Protein AF-A0AAN4ZIY0-F1 (afdb_monomer_lite)

Sequence (145 aa):
GMAEQLMKSRLDPTVECDLCGSKTSSTTIRMCTKRRCEMFNKLLCLACALDGGHGGHVVKYDVRMEKVRKELQKEMTNICSKFEEKKLNVVKLSDQVTSMAQTLKRDIVHVQIPLRVLLQVHSLASEQDAKESRNVERTCPNSRG

Radius of gyration: 42.44 Å; chains: 1; bounding box: 103×45×103 Å

pLDDT: mean 81.3, std 15.44, range [38.28, 97.06]

Foldseek 3Di:
DVVVVVVVVCPQDWDAFPPPRDTDHLQQKWAFCDPPDPRHRGIHGVCCCVVVVNVVRIDRDDPVVVVVVVVVVVVVVVVVVVVVVVVVVVVVVVVVVVVVVVVVVVVVVVPDDPVVVVVVVVVVVVVVVVVVVVVVVVPDDDDDD

Structure (mmCIF, N/CA/C/O backbone):
data_AF-A0AAN4ZIY0-F1
#
_entry.id   AF-A0AAN4ZIY0-F1
#
loop_
_atom_site.group_PDB
_atom_site.id
_atom_site.type_symbol
_atom_site.label_atom_id
_atom_site.label_alt_id
_atom_site.label_comp_id
_atom_site.label_asym_id
_atom_site.label_entity_id
_atom_site.label_seq_id
_atom_site.pdbx_PDB_ins_code
_atom_site.Cartn_x
_atom_site.Cartn_y
_atom_site.Cartn_z
_atom_site.occupancy
_atom_site.B_iso_or_equiv
_atom_site.auth_seq_id
_atom_site.auth_comp_id
_atom_site.auth_asym_id
_atom_site.auth_atom_id
_atom_site.pdbx_PDB_model_num
ATOM 1 N N . GLY A 1 1 ? 44.079 12.716 -15.875 1.00 49.50 1 GLY A N 1
ATOM 2 C CA . GLY A 1 1 ? 44.012 13.997 -15.122 1.00 49.50 1 GLY A CA 1
ATOM 3 C C . GLY A 1 1 ? 42.826 14.031 -14.163 1.00 49.50 1 GLY A C 1
ATOM 4 O O . GLY A 1 1 ? 41.934 13.203 -14.297 1.00 49.50 1 GLY A O 1
ATOM 5 N N . MET A 1 2 ? 42.777 14.979 -13.212 1.00 53.03 2 MET A N 1
ATOM 6 C CA . MET A 1 2 ? 41.666 15.122 -12.237 1.00 53.03 2 MET A CA 1
ATOM 7 C C . MET A 1 2 ? 40.277 15.206 -12.907 1.00 53.03 2 MET A C 1
ATOM 9 O O . MET A 1 2 ? 39.301 14.690 -12.371 1.00 53.03 2 MET A O 1
ATOM 13 N N . ALA A 1 3 ? 40.196 15.762 -14.121 1.00 55.00 3 ALA A N 1
ATOM 14 C CA . ALA A 1 3 ? 38.977 15.789 -14.933 1.00 55.00 3 ALA A CA 1
ATOM 15 C C . ALA A 1 3 ? 38.494 14.390 -15.380 1.00 55.00 3 ALA A C 1
ATOM 17 O O . ALA A 1 3 ? 37.300 14.116 -15.328 1.00 55.00 3 ALA A O 1
ATOM 18 N N . GLU A 1 4 ? 39.392 13.466 -15.742 1.00 52.66 4 GLU A N 1
ATOM 19 C CA . GLU A 1 4 ? 39.023 12.076 -16.075 1.00 52.66 4 GLU A CA 1
ATOM 20 C C . GLU A 1 4 ? 38.574 11.288 -14.839 1.00 52.66 4 GLU A C 1
ATOM 22 O O . GLU A 1 4 ? 37.695 10.434 -14.937 1.00 52.66 4 GLU A O 1
ATOM 27 N N . GLN A 1 5 ? 39.143 11.579 -13.663 1.00 53.00 5 GLN A N 1
ATOM 28 C CA . GLN A 1 5 ? 38.702 10.968 -12.404 1.00 53.00 5 GLN A CA 1
ATOM 29 C C . GLN A 1 5 ? 37.329 11.502 -11.956 1.00 53.00 5 GLN A C 1
ATOM 31 O O . GLN A 1 5 ? 36.507 10.726 -11.472 1.00 53.00 5 GLN A O 1
ATOM 36 N N . LEU A 1 6 ? 37.035 12.785 -12.202 1.00 50.62 6 LEU A N 1
ATOM 37 C CA . LEU A 1 6 ? 35.708 13.386 -11.997 1.00 50.62 6 LEU A CA 1
ATOM 38 C C . LEU A 1 6 ? 34.653 12.889 -13.001 1.00 50.62 6 LEU A C 1
ATOM 40 O O . LEU A 1 6 ? 33.473 12.825 -12.665 1.00 50.62 6 LEU A O 1
ATOM 44 N N . MET A 1 7 ? 35.054 12.517 -14.222 1.00 50.81 7 MET A N 1
ATOM 45 C CA . MET A 1 7 ? 34.151 11.885 -15.192 1.00 50.81 7 MET A CA 1
ATOM 46 C C . MET A 1 7 ? 33.877 10.412 -14.858 1.00 50.81 7 MET A C 1
ATOM 48 O O . MET A 1 7 ? 32.740 9.967 -14.990 1.00 50.81 7 MET A O 1
ATOM 52 N N . LYS A 1 8 ? 34.865 9.667 -14.338 1.00 47.72 8 LYS A N 1
ATOM 53 C CA . LYS A 1 8 ? 34.676 8.276 -13.878 1.00 47.72 8 LYS A CA 1
ATOM 54 C C . LYS A 1 8 ? 33.756 8.146 -12.655 1.00 47.72 8 LYS A C 1
ATOM 56 O O . LYS A 1 8 ? 33.117 7.111 -12.500 1.00 47.72 8 LYS A O 1
ATOM 61 N N . SER A 1 9 ? 33.650 9.174 -11.809 1.00 49.03 9 SER A N 1
ATOM 62 C CA . SER A 1 9 ? 32.754 9.178 -10.638 1.00 49.03 9 SER A CA 1
ATOM 63 C C . SER A 1 9 ? 31.306 9.587 -10.949 1.00 49.03 9 SER A C 1
ATOM 65 O O . SER A 1 9 ? 30.431 9.433 -10.097 1.00 49.03 9 SER A O 1
ATOM 67 N N . ARG A 1 10 ? 31.027 10.057 -12.173 1.00 53.56 10 ARG A N 1
ATOM 68 C CA . ARG A 1 10 ? 29.683 10.379 -12.685 1.00 53.56 10 ARG A CA 1
ATOM 69 C C . ARG A 1 10 ? 29.204 9.351 -13.709 1.00 53.56 10 ARG A C 1
ATOM 71 O O . ARG A 1 10 ? 28.682 9.716 -14.759 1.00 53.56 10 ARG A O 1
ATOM 78 N N . LEU A 1 11 ? 29.392 8.064 -13.433 1.00 58.47 11 LEU A N 1
ATOM 79 C CA . LEU A 1 11 ? 28.706 7.042 -14.217 1.00 58.47 11 LEU A CA 1
ATOM 80 C C . LEU A 1 11 ? 27.201 7.251 -14.035 1.00 58.47 11 LEU A C 1
ATOM 82 O O . LEU A 1 11 ? 26.668 7.040 -12.943 1.00 58.47 11 LEU A O 1
ATOM 86 N N . ASP A 1 12 ? 26.538 7.721 -15.094 1.00 65.56 12 ASP A N 1
ATOM 87 C CA . ASP A 1 12 ? 25.085 7.809 -15.123 1.00 65.56 12 ASP A CA 1
ATOM 88 C C . ASP A 1 12 ? 24.529 6.431 -14.751 1.00 65.56 12 ASP A C 1
ATOM 90 O O . ASP A 1 12 ? 24.924 5.430 -15.361 1.00 65.56 12 ASP A O 1
ATOM 94 N N . PRO A 1 13 ? 23.631 6.348 -13.757 1.00 75.75 13 PRO A N 1
ATOM 95 C CA . PRO A 1 13 ? 23.068 5.074 -13.352 1.00 75.75 13 PRO A CA 1
ATOM 96 C C . PRO A 1 13 ? 22.419 4.412 -14.566 1.00 75.75 13 PRO A C 1
ATOM 98 O O . PRO A 1 13 ? 21.655 5.045 -15.310 1.00 75.75 13 PRO A O 1
ATOM 101 N N . THR A 1 14 ? 22.761 3.143 -14.773 1.00 85.88 14 THR A N 1
ATOM 102 C CA . THR A 1 14 ? 22.147 2.321 -15.806 1.00 85.88 14 THR A CA 1
ATOM 103 C C . THR A 1 14 ? 20.819 1.787 -15.301 1.00 85.88 14 THR A C 1
ATOM 105 O O . THR A 1 14 ? 20.650 1.467 -14.123 1.00 85.88 14 THR A O 1
ATOM 108 N N . VAL A 1 15 ? 19.845 1.757 -16.197 1.00 87.94 15 VAL A N 1
ATOM 109 C CA . VAL A 1 15 ? 18.461 1.400 -15.906 1.00 87.94 15 VAL A CA 1
ATOM 110 C C . VAL A 1 15 ? 17.992 0.469 -17.014 1.00 87.94 15 VAL A C 1
ATOM 112 O O . VAL A 1 15 ? 18.366 0.634 -18.177 1.00 87.94 15 VAL A O 1
ATOM 115 N N . GLU A 1 16 ? 17.234 -0.548 -16.634 1.00 92.81 16 GLU A N 1
ATOM 116 C CA . GLU A 1 16 ? 16.752 -1.578 -17.545 1.00 92.81 16 GLU A CA 1
ATOM 117 C C . GLU A 1 16 ? 15.474 -1.121 -18.256 1.00 92.81 16 GLU A C 1
ATOM 119 O O . GLU A 1 16 ? 14.617 -0.468 -17.660 1.00 92.81 16 GLU A O 1
ATOM 124 N N . CYS A 1 17 ? 15.370 -1.424 -19.547 1.00 93.75 17 CYS A N 1
ATOM 125 C CA . CYS A 1 17 ? 14.146 -1.245 -20.317 1.00 93.75 17 CYS A CA 1
ATOM 126 C C . CYS A 1 17 ? 13.199 -2.422 -20.059 1.00 93.75 17 CYS A C 1
ATOM 128 O O . CYS A 1 17 ? 13.551 -3.559 -20.361 1.00 93.75 17 CYS A O 1
ATOM 130 N N . ASP A 1 18 ? 11.975 -2.151 -19.615 1.00 94.56 18 ASP A N 1
ATOM 131 C CA . ASP A 1 18 ? 10.958 -3.169 -19.323 1.00 94.56 18 ASP A CA 1
ATOM 132 C C . ASP A 1 18 ? 10.456 -3.910 -20.575 1.00 94.56 18 ASP A C 1
ATOM 134 O O . ASP A 1 18 ? 9.777 -4.927 -20.449 1.00 94.56 18 ASP A O 1
ATOM 138 N N . LEU A 1 19 ? 10.740 -3.399 -21.782 1.00 93.38 19 LEU A N 1
ATOM 139 C CA . LEU A 1 19 ? 10.330 -4.038 -23.037 1.00 93.38 19 LEU A CA 1
ATOM 140 C C . LEU A 1 19 ? 11.405 -4.967 -23.610 1.00 93.38 19 LEU A C 1
ATOM 142 O O . LEU A 1 19 ? 11.097 -6.084 -24.008 1.00 93.38 19 LEU A O 1
ATOM 146 N N . CYS A 1 20 ? 12.657 -4.508 -23.682 1.00 94.19 20 CYS A N 1
ATOM 147 C CA . CYS A 1 20 ? 13.737 -5.249 -24.343 1.00 94.19 20 CYS A CA 1
ATOM 148 C C . CYS A 1 20 ? 14.824 -5.769 -23.390 1.00 94.19 20 CYS A C 1
ATOM 150 O O . CYS A 1 20 ? 15.776 -6.393 -23.849 1.00 94.19 20 CYS A O 1
ATOM 152 N N . GLY A 1 21 ? 14.738 -5.477 -22.089 1.00 92.69 21 GLY A N 1
ATOM 153 C CA . GLY A 1 21 ? 15.712 -5.909 -21.078 1.00 92.69 21 GLY A CA 1
ATOM 154 C C . GLY A 1 21 ? 17.093 -5.251 -21.189 1.00 92.69 21 GLY A C 1
ATOM 155 O O . GLY A 1 21 ? 17.997 -5.549 -20.410 1.00 92.69 21 GLY A O 1
ATOM 156 N N . SER A 1 22 ? 17.308 -4.345 -22.149 1.00 92.62 22 SER A N 1
ATOM 157 C CA . SER A 1 22 ? 18.605 -3.684 -22.304 1.00 92.62 22 SER A CA 1
ATOM 158 C C . SER A 1 22 ? 18.858 -2.712 -21.151 1.00 92.62 22 SER A C 1
ATOM 160 O O . SER A 1 22 ? 17.995 -1.882 -20.849 1.00 92.62 22 SER A O 1
ATOM 162 N N . LYS A 1 23 ? 20.062 -2.740 -20.572 1.00 91.75 23 LYS A N 1
ATOM 163 C CA . LYS A 1 23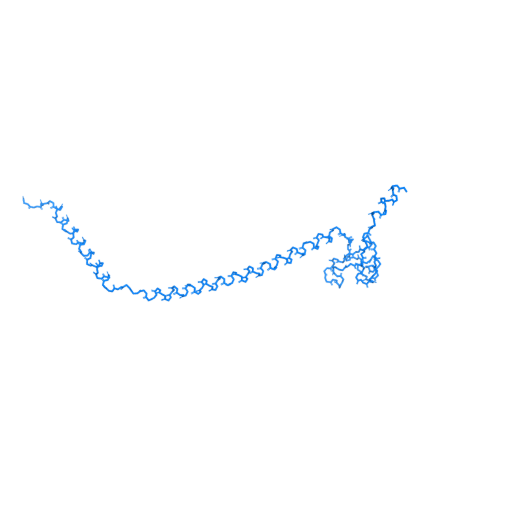 ? 20.519 -1.735 -19.602 1.00 91.75 23 LYS A CA 1
ATOM 164 C C . LYS A 1 23 ? 21.128 -0.548 -20.336 1.00 91.75 23 LYS A C 1
ATOM 166 O O . LYS A 1 23 ? 22.141 -0.696 -21.015 1.00 91.75 23 LYS A O 1
ATOM 171 N N . THR A 1 24 ? 20.534 0.632 -20.191 1.00 88.75 24 THR A N 1
ATOM 172 C CA . THR A 1 24 ? 21.005 1.862 -20.849 1.00 88.75 24 THR A CA 1
ATOM 173 C C . THR A 1 24 ? 21.188 2.988 -19.840 1.00 88.75 24 THR A C 1
ATOM 175 O O . THR A 1 24 ? 20.746 2.885 -18.696 1.00 88.75 24 THR A O 1
ATOM 178 N N . SER A 1 25 ? 21.848 4.082 -20.238 1.00 87.19 25 SER A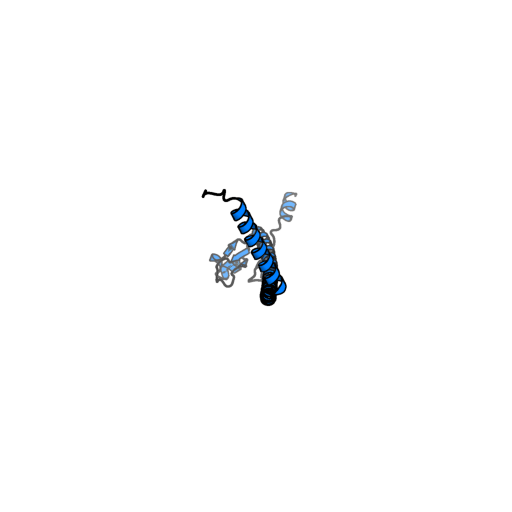 N 1
ATOM 179 C CA . SER A 1 25 ? 21.920 5.282 -19.393 1.00 87.19 25 SER A CA 1
ATOM 180 C C . SER A 1 25 ? 20.509 5.764 -19.052 1.00 87.19 25 SER A C 1
ATOM 182 O O . SER A 1 25 ? 19.635 5.830 -19.917 1.00 87.19 25 SER A O 1
ATOM 184 N N . SER A 1 26 ? 20.292 6.157 -17.798 1.00 85.56 26 SER A N 1
ATOM 185 C CA . SER A 1 26 ? 19.032 6.772 -17.363 1.00 85.56 26 SER A CA 1
ATOM 186 C C . SER A 1 26 ? 18.600 7.973 -18.221 1.00 85.56 26 SER A C 1
ATOM 188 O O . SER A 1 26 ? 17.407 8.241 -18.346 1.00 85.56 26 SER A O 1
ATOM 190 N N . THR A 1 27 ? 19.536 8.659 -18.889 1.00 85.00 27 THR A N 1
ATOM 191 C CA . THR A 1 27 ? 19.241 9.775 -19.804 1.00 85.00 27 THR A CA 1
ATOM 192 C C . THR A 1 27 ? 18.459 9.359 -21.054 1.00 85.00 27 THR A C 1
ATOM 194 O O . THR A 1 27 ? 17.697 10.171 -21.597 1.00 85.00 27 THR A O 1
ATOM 197 N N . THR A 1 28 ? 18.598 8.107 -21.498 1.00 88.62 28 THR A N 1
ATOM 198 C CA . THR A 1 28 ? 17.908 7.544 -22.669 1.00 88.62 28 THR A CA 1
ATOM 199 C C . THR A 1 28 ? 16.655 6.753 -22.298 1.00 88.62 28 THR A C 1
ATOM 201 O O . THR A 1 28 ? 15.883 6.396 -23.186 1.00 88.62 28 THR A O 1
ATOM 204 N N . ILE A 1 29 ? 16.404 6.542 -21.002 1.00 92.94 29 ILE A N 1
ATOM 205 C CA . ILE A 1 29 ? 15.180 5.915 -20.505 1.00 92.94 29 ILE A CA 1
ATOM 206 C C . ILE A 1 29 ? 14.040 6.933 -20.442 1.00 92.94 29 ILE A C 1
ATOM 208 O O . ILE A 1 29 ? 14.208 8.135 -20.191 1.00 92.94 29 ILE A O 1
ATOM 212 N N . ARG A 1 30 ? 12.844 6.436 -20.714 1.00 92.94 30 ARG A N 1
ATOM 213 C CA . ARG A 1 30 ? 11.585 7.155 -20.697 1.00 92.94 30 ARG A CA 1
ATOM 214 C C . ARG A 1 30 ? 10.582 6.377 -19.860 1.00 92.94 30 ARG A C 1
ATOM 216 O O . ARG A 1 30 ? 10.616 5.157 -19.843 1.00 92.94 30 ARG A O 1
ATOM 223 N N . MET A 1 31 ? 9.684 7.073 -19.180 1.00 92.88 31 MET A N 1
ATOM 224 C CA . MET A 1 31 ? 8.598 6.455 -18.423 1.00 92.88 31 MET A CA 1
ATOM 225 C C . MET A 1 31 ? 7.274 6.781 -19.099 1.00 92.88 31 MET A C 1
ATOM 227 O O . MET A 1 31 ? 7.003 7.952 -19.370 1.00 92.88 31 MET A O 1
ATOM 231 N N . CYS A 1 32 ? 6.447 5.776 -19.370 1.00 93.38 32 CYS A N 1
ATOM 232 C CA . CYS A 1 32 ? 5.124 6.006 -19.942 1.00 93.38 32 CYS A CA 1
ATOM 233 C C . CYS A 1 32 ? 4.158 6.574 -18.889 1.00 93.38 32 CYS A C 1
ATOM 235 O O . CYS A 1 32 ? 3.974 5.991 -17.822 1.00 93.38 32 CYS A O 1
ATOM 237 N N . THR A 1 33 ? 3.498 7.685 -19.202 1.00 92.62 33 THR A N 1
ATOM 238 C CA . THR A 1 33 ? 2.574 8.409 -18.315 1.00 92.62 33 THR A CA 1
ATOM 239 C C . THR A 1 33 ? 1.129 8.413 -18.815 1.00 92.62 33 THR A C 1
ATOM 241 O O . THR A 1 33 ? 0.233 8.867 -18.100 1.00 92.62 33 THR A O 1
ATOM 244 N N . LYS A 1 34 ? 0.853 7.883 -20.016 1.00 94.00 34 LYS A N 1
ATOM 245 C CA . LYS A 1 34 ? -0.518 7.803 -20.537 1.00 94.00 34 LYS A CA 1
ATOM 246 C C . LYS A 1 34 ? -1.315 6.727 -19.805 1.00 94.00 34 LYS A C 1
ATOM 248 O O . LYS A 1 34 ? -1.066 5.532 -19.953 1.00 94.00 34 LYS A O 1
ATOM 253 N N . ARG A 1 35 ? -2.329 7.165 -19.057 1.00 87.94 35 ARG A N 1
ATOM 254 C CA . ARG A 1 35 ? -3.312 6.274 -18.428 1.00 87.94 35 ARG A CA 1
ATOM 255 C C . ARG A 1 35 ? -3.985 5.409 -19.503 1.00 87.94 35 ARG A C 1
ATOM 257 O O . ARG A 1 35 ? -4.341 5.926 -20.559 1.00 87.94 35 ARG A O 1
ATOM 264 N N . ARG A 1 36 ? -4.185 4.117 -19.211 1.00 91.31 36 ARG A N 1
ATOM 265 C CA . ARG A 1 36 ? -4.704 3.078 -20.136 1.00 91.31 36 ARG A CA 1
ATOM 266 C C . ARG A 1 36 ? -3.749 2.646 -21.262 1.00 91.31 36 ARG A C 1
ATOM 268 O O . ARG A 1 36 ? -4.172 1.924 -22.154 1.00 91.31 36 ARG A O 1
ATOM 275 N N . CYS A 1 37 ? -2.483 3.062 -21.238 1.00 92.00 37 CYS A N 1
ATOM 276 C CA . CYS A 1 37 ? -1.441 2.440 -22.058 1.00 92.00 37 CYS A CA 1
ATOM 277 C C . CYS A 1 37 ? -0.986 1.124 -21.406 1.00 92.00 37 CYS A C 1
ATOM 279 O O . CYS A 1 37 ? -0.822 1.084 -20.187 1.00 92.00 37 CYS A O 1
ATOM 281 N N . GLU A 1 38 ? -0.718 0.081 -22.192 1.00 91.69 38 GLU A N 1
ATOM 282 C CA . GLU A 1 38 ? -0.196 -1.207 -21.688 1.00 91.69 38 GLU A CA 1
ATOM 283 C C . GLU A 1 38 ? 1.163 -1.062 -20.989 1.00 91.69 38 GLU A C 1
ATOM 285 O O . GLU A 1 38 ? 1.498 -1.811 -20.071 1.00 91.69 38 GLU A O 1
ATOM 290 N N . MET A 1 39 ? 1.923 -0.039 -21.384 1.00 92.94 39 MET A N 1
ATOM 291 C CA . MET A 1 39 ? 3.218 0.292 -20.798 1.00 92.94 39 MET A CA 1
ATOM 292 C C . MET A 1 39 ? 3.132 1.373 -19.715 1.00 92.94 39 MET A C 1
ATOM 294 O O . MET A 1 39 ? 4.164 1.911 -19.335 1.00 92.94 39 MET A O 1
ATOM 298 N N . PHE A 1 40 ? 1.943 1.723 -19.208 1.00 93.31 40 PHE A N 1
ATOM 299 C CA . PHE A 1 40 ? 1.788 2.756 -18.174 1.00 93.31 40 PHE A CA 1
ATOM 300 C C . PHE A 1 40 ? 2.664 2.477 -16.938 1.00 93.31 40 PHE A C 1
ATOM 302 O O . PHE A 1 40 ? 2.664 1.368 -16.411 1.00 93.31 40 PHE A O 1
ATOM 309 N N . ASN A 1 41 ? 3.405 3.497 -16.484 1.00 89.75 41 ASN A N 1
ATOM 310 C CA . ASN A 1 41 ? 4.422 3.432 -15.424 1.00 89.75 41 ASN A CA 1
ATOM 311 C C . ASN A 1 41 ? 5.602 2.474 -15.678 1.00 89.75 41 ASN A C 1
ATOM 313 O O . ASN A 1 41 ? 6.400 2.257 -14.769 1.00 89.75 41 ASN A O 1
ATOM 317 N N . LYS A 1 42 ? 5.762 1.950 -16.897 1.00 92.38 42 LYS A N 1
ATOM 318 C CA . LYS A 1 42 ? 6.941 1.171 -17.291 1.00 92.38 42 LYS A CA 1
ATOM 319 C C . LYS A 1 42 ? 8.041 2.054 -17.878 1.00 92.38 42 LYS A C 1
ATOM 321 O O . LYS A 1 42 ? 7.771 3.115 -18.461 1.00 92.38 42 LYS A O 1
ATOM 326 N N . LEU A 1 43 ? 9.278 1.602 -17.715 1.00 93.38 43 LEU A N 1
ATOM 327 C CA . LEU A 1 43 ? 10.506 2.202 -18.209 1.00 93.38 43 LEU A CA 1
ATOM 328 C C . LEU A 1 43 ? 10.857 1.630 -19.580 1.00 93.38 43 LEU A C 1
ATOM 330 O O . LEU A 1 43 ? 10.978 0.427 -19.769 1.00 93.38 43 LEU A O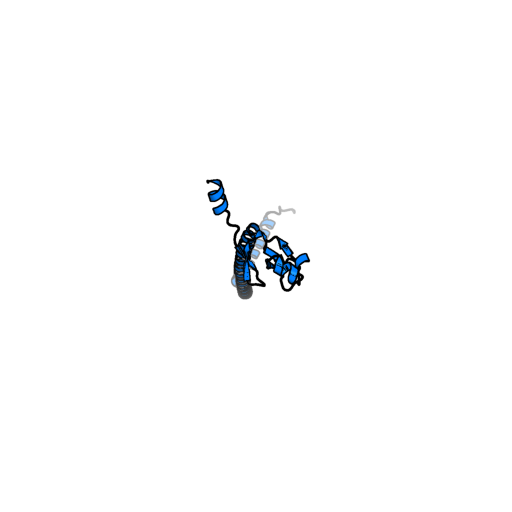 1
ATOM 334 N N . LEU A 1 44 ? 11.044 2.508 -20.553 1.00 94.81 44 LEU A N 1
ATOM 335 C CA . LEU A 1 44 ? 11.352 2.170 -21.934 1.00 94.81 44 LEU A CA 1
ATOM 336 C C . LEU A 1 44 ? 12.642 2.868 -22.343 1.00 94.81 44 LEU A C 1
ATOM 338 O O . LEU A 1 44 ? 12.805 4.061 -22.085 1.00 94.81 44 LEU A O 1
ATOM 342 N N . CYS A 1 45 ? 13.544 2.176 -23.034 1.00 94.19 45 CYS A N 1
ATOM 343 C CA . CYS A 1 45 ? 14.587 2.880 -23.771 1.00 94.19 45 CYS A CA 1
ATOM 344 C C . CYS A 1 45 ? 13.950 3.698 -24.901 1.00 94.19 45 CYS A C 1
ATOM 346 O O . CYS A 1 45 ? 12.861 3.380 -25.385 1.00 94.19 45 CYS A O 1
ATOM 348 N N . LEU A 1 46 ? 14.621 4.774 -25.314 1.00 91.94 46 LEU A N 1
ATOM 349 C CA . LEU A 1 46 ? 14.093 5.681 -26.331 1.00 91.94 46 LEU A CA 1
ATOM 350 C C . LEU A 1 46 ? 13.692 4.951 -27.624 1.00 91.94 46 LEU A C 1
ATOM 352 O O . LEU A 1 46 ? 12.637 5.258 -28.165 1.00 91.94 46 LEU A O 1
ATOM 356 N N . ALA A 1 47 ? 14.478 3.964 -28.066 1.00 93.62 47 ALA A N 1
ATOM 357 C CA . ALA A 1 47 ? 14.158 3.150 -29.240 1.00 93.62 47 ALA A CA 1
ATOM 358 C C . ALA A 1 47 ? 12.832 2.394 -29.054 1.00 93.62 47 ALA A C 1
ATOM 360 O O . ALA A 1 47 ? 11.886 2.629 -29.793 1.00 93.62 47 ALA A O 1
ATOM 361 N N . CYS A 1 48 ? 12.699 1.610 -27.979 1.00 94.69 48 CYS A N 1
ATOM 362 C CA . CYS A 1 48 ? 11.462 0.890 -27.655 1.00 94.69 48 CYS A CA 1
ATOM 363 C C . CYS A 1 48 ? 10.241 1.808 -27.503 1.00 94.69 48 CYS A C 1
ATOM 365 O O . CYS A 1 48 ? 9.129 1.423 -27.853 1.00 94.69 48 CYS A O 1
ATOM 367 N N . ALA A 1 49 ? 10.427 3.022 -26.984 1.00 93.56 49 ALA A N 1
ATOM 368 C CA . ALA A 1 49 ? 9.341 3.986 -26.891 1.00 93.56 49 ALA A CA 1
ATOM 369 C C . ALA A 1 49 ? 8.879 4.486 -28.269 1.00 93.56 49 ALA A C 1
ATOM 371 O O . ALA A 1 49 ? 7.684 4.697 -28.462 1.00 93.56 49 ALA A O 1
ATOM 372 N N . LEU A 1 50 ? 9.799 4.694 -29.212 1.00 92.94 50 LEU A N 1
ATOM 373 C CA . LEU A 1 50 ? 9.475 5.149 -30.564 1.00 92.94 50 LEU A CA 1
ATOM 374 C C . LEU A 1 50 ? 8.921 4.001 -31.415 1.00 92.94 50 LEU A C 1
ATOM 376 O O . LEU A 1 50 ? 7.814 4.122 -31.936 1.00 92.94 50 LEU A O 1
ATOM 380 N N . ASP A 1 51 ? 9.636 2.878 -31.467 1.00 92.75 51 ASP A N 1
ATOM 381 C CA . ASP A 1 51 ? 9.291 1.702 -32.274 1.00 92.75 51 ASP A CA 1
ATOM 382 C C . ASP A 1 51 ? 7.981 1.051 -31.802 1.00 92.75 51 ASP A C 1
ATOM 384 O O . ASP A 1 51 ? 7.187 0.575 -32.608 1.00 92.75 51 ASP A O 1
ATOM 388 N N . GLY A 1 52 ? 7.713 1.084 -30.491 1.00 87.00 52 GLY A N 1
ATOM 389 C CA . GLY A 1 52 ? 6.475 0.588 -29.883 1.00 87.00 52 GLY A CA 1
ATOM 390 C C . GLY A 1 52 ? 5.293 1.567 -29.931 1.00 87.00 52 GLY A C 1
ATOM 391 O O . GLY A 1 52 ? 4.267 1.312 -29.306 1.00 87.00 52 GLY A O 1
ATOM 392 N N . GLY A 1 53 ? 5.414 2.719 -30.603 1.00 89.25 53 GLY A N 1
ATOM 393 C CA . GLY A 1 53 ? 4.316 3.691 -30.713 1.00 89.25 53 GLY A CA 1
ATOM 394 C C . GLY A 1 53 ? 3.953 4.388 -29.392 1.00 89.25 53 GLY A C 1
ATOM 395 O O . GLY A 1 53 ? 2.826 4.849 -29.200 1.00 89.25 53 GLY A O 1
ATOM 396 N N . HIS A 1 54 ? 4.896 4.480 -28.455 1.00 90.50 54 HIS A N 1
ATOM 397 C CA . HIS A 1 54 ? 4.719 5.110 -27.143 1.00 90.50 54 HIS A CA 1
ATOM 398 C C . HIS A 1 54 ? 5.360 6.500 -27.035 1.00 90.50 54 HIS A C 1
ATOM 400 O O . HIS A 1 54 ? 5.298 7.110 -25.967 1.00 90.50 54 HIS A O 1
ATOM 406 N N . GLY A 1 55 ? 5.946 7.031 -28.112 1.00 88.38 55 GLY A N 1
ATOM 407 C CA . GLY A 1 55 ? 6.692 8.296 -28.103 1.00 88.38 55 GLY A CA 1
ATOM 408 C C . GLY A 1 55 ? 5.906 9.481 -27.527 1.00 88.38 55 GLY A C 1
ATOM 409 O O . GLY A 1 55 ? 6.439 10.234 -26.719 1.00 88.38 55 GLY A O 1
ATOM 410 N N . GLY A 1 56 ? 4.614 9.598 -27.855 1.00 90.00 56 GLY A N 1
ATOM 411 C CA . GLY A 1 56 ? 3.734 10.646 -27.314 1.00 90.00 56 GLY A CA 1
ATOM 412 C C . GLY A 1 56 ? 3.221 10.388 -25.891 1.00 90.00 56 GLY A C 1
ATOM 413 O O . GLY A 1 56 ? 2.502 11.210 -25.333 1.00 90.00 56 GLY A O 1
ATOM 414 N N . HIS A 1 57 ? 3.529 9.230 -25.308 1.00 92.94 57 HIS A N 1
ATOM 415 C CA . HIS A 1 57 ? 3.053 8.821 -23.987 1.00 92.94 57 HIS A CA 1
ATOM 416 C C . HIS A 1 57 ? 4.141 8.905 -22.927 1.00 92.94 57 HIS A C 1
ATOM 418 O O . HIS A 1 57 ? 3.851 8.642 -21.763 1.00 92.94 57 HIS A O 1
ATOM 424 N N . VAL A 1 58 ? 5.391 9.150 -23.316 1.00 92.50 58 VAL A N 1
ATOM 425 C CA . VAL A 1 58 ? 6.532 8.946 -22.434 1.00 92.50 58 VAL A CA 1
ATOM 426 C C . VAL A 1 58 ? 7.217 10.259 -22.084 1.00 92.50 58 VAL A C 1
ATOM 428 O O . VAL A 1 58 ? 7.319 11.173 -22.896 1.00 92.50 58 VAL A O 1
ATOM 431 N N . VAL A 1 59 ? 7.727 10.344 -20.861 1.00 91.62 59 VAL A N 1
ATOM 432 C CA . VAL A 1 59 ? 8.525 11.475 -20.372 1.00 91.62 59 VAL A CA 1
ATOM 433 C C . VAL A 1 59 ? 9.925 11.002 -20.016 1.00 91.62 59 VAL A C 1
ATOM 435 O O . VAL A 1 59 ? 10.142 9.811 -19.790 1.00 91.62 59 VAL A O 1
ATOM 438 N N . LYS A 1 60 ? 10.897 11.918 -19.958 1.00 89.94 60 LYS A N 1
ATOM 439 C CA . LYS A 1 60 ? 12.246 11.582 -19.488 1.00 89.94 60 LYS A CA 1
ATOM 440 C C . LYS A 1 60 ? 12.174 10.997 -18.079 1.00 89.94 60 LYS A C 1
ATOM 442 O O . LYS A 1 60 ? 11.541 11.573 -17.198 1.00 89.94 60 LYS A O 1
ATOM 447 N N . TYR A 1 61 ? 12.818 9.851 -17.887 1.00 87.12 61 TYR A N 1
ATOM 448 C CA . TYR A 1 61 ? 12.927 9.251 -16.570 1.00 87.12 61 TYR A CA 1
ATOM 449 C C . TYR A 1 61 ? 13.938 10.032 -15.726 1.00 87.12 61 TYR A C 1
ATOM 451 O O . TYR A 1 61 ? 15.076 10.251 -16.143 1.00 87.12 61 TYR A O 1
ATOM 459 N N . ASP A 1 62 ? 13.504 10.471 -14.547 1.00 84.69 62 ASP A N 1
ATOM 460 C CA . ASP A 1 62 ? 14.354 11.141 -13.568 1.00 84.69 62 ASP A CA 1
ATOM 461 C C . ASP A 1 62 ? 14.593 10.204 -12.382 1.00 84.69 62 ASP A C 1
ATOM 463 O O . ASP A 1 62 ? 13.697 9.912 -11.588 1.00 84.69 62 ASP A O 1
ATOM 467 N N . VAL A 1 63 ? 15.838 9.751 -12.260 1.00 79.00 63 VAL A N 1
ATOM 468 C CA . VAL A 1 63 ? 16.291 8.827 -11.216 1.00 79.00 63 VAL A CA 1
ATOM 469 C C . VAL A 1 63 ? 16.136 9.431 -9.820 1.00 79.00 63 VAL A C 1
ATOM 471 O O . VAL A 1 63 ? 15.905 8.700 -8.856 1.00 79.00 63 VAL A O 1
ATOM 474 N N . ARG A 1 64 ? 16.263 10.758 -9.681 1.00 78.88 64 ARG A N 1
ATOM 475 C CA . ARG A 1 64 ? 16.074 11.435 -8.391 1.00 78.88 64 ARG A CA 1
ATOM 476 C C . ARG A 1 64 ? 14.613 11.358 -7.972 1.00 78.88 64 ARG A C 1
ATOM 478 O O . ARG A 1 64 ? 14.331 10.996 -6.835 1.00 78.88 64 ARG A O 1
ATOM 485 N N . MET A 1 65 ? 13.700 11.611 -8.908 1.00 78.06 65 MET A N 1
ATOM 486 C CA . MET A 1 65 ? 12.263 11.492 -8.658 1.00 78.06 65 MET A CA 1
ATOM 487 C C . MET A 1 65 ? 11.841 10.051 -8.383 1.00 78.06 65 MET A C 1
ATOM 489 O O . MET A 1 65 ? 10.933 9.837 -7.587 1.00 78.06 65 MET A O 1
ATOM 493 N N . GLU A 1 66 ? 12.505 9.058 -8.977 1.00 80.88 66 GLU A N 1
ATOM 494 C CA . GLU A 1 66 ? 12.216 7.659 -8.660 1.00 80.88 66 GLU A CA 1
ATOM 495 C C . GLU A 1 66 ? 12.552 7.305 -7.210 1.00 80.88 66 GLU A C 1
ATOM 497 O O . GLU A 1 66 ? 11.767 6.628 -6.548 1.00 80.88 66 GLU A O 1
ATOM 502 N N . LYS A 1 67 ? 13.691 7.778 -6.688 1.00 82.44 67 LYS A N 1
ATOM 503 C CA . LYS A 1 67 ? 14.031 7.563 -5.273 1.00 82.44 67 LYS A CA 1
ATOM 504 C C . LYS A 1 67 ? 12.938 8.117 -4.362 1.00 82.44 67 LYS A C 1
ATOM 506 O O . LYS A 1 67 ? 12.445 7.391 -3.506 1.00 82.44 67 LYS A O 1
ATOM 511 N N . VAL A 1 68 ? 12.493 9.344 -4.639 1.00 84.81 68 VAL A N 1
ATOM 512 C CA . VAL A 1 68 ? 11.396 9.986 -3.903 1.00 84.81 68 VAL A CA 1
ATOM 513 C C . VAL A 1 68 ? 10.098 9.182 -4.028 1.00 84.81 68 VAL A C 1
ATOM 515 O O . VAL A 1 68 ? 9.421 8.955 -3.031 1.00 84.81 68 VAL A O 1
ATOM 518 N N . ARG A 1 69 ? 9.747 8.685 -5.222 1.00 81.81 69 ARG A N 1
ATOM 519 C CA . ARG A 1 69 ? 8.555 7.836 -5.400 1.00 81.81 69 ARG A CA 1
ATOM 520 C C . ARG A 1 69 ? 8.626 6.552 -4.583 1.00 81.81 69 ARG A C 1
ATOM 522 O O . ARG A 1 69 ? 7.629 6.187 -3.968 1.00 81.81 69 ARG A O 1
ATOM 529 N N . LYS A 1 70 ? 9.778 5.879 -4.557 1.00 83.19 70 LYS A N 1
ATOM 530 C CA . LYS A 1 70 ? 9.968 4.648 -3.774 1.00 83.19 70 LYS A CA 1
ATOM 531 C C . LYS A 1 70 ? 9.857 4.905 -2.275 1.00 83.19 70 LYS A C 1
ATOM 533 O O . LYS A 1 70 ? 9.238 4.110 -1.569 1.00 83.19 70 LYS A O 1
ATOM 538 N N . GLU A 1 71 ? 10.418 6.012 -1.796 1.00 89.25 71 GLU A N 1
ATOM 539 C CA . GLU A 1 71 ? 10.286 6.442 -0.401 1.00 89.25 71 GLU A CA 1
ATOM 540 C C . GLU A 1 71 ? 8.820 6.719 -0.050 1.00 89.25 71 GLU A C 1
ATOM 542 O O . GLU A 1 71 ? 8.295 6.109 0.881 1.00 89.25 71 GLU A O 1
ATOM 547 N N . LEU A 1 72 ? 8.118 7.508 -0.870 1.00 89.62 72 LEU A N 1
ATOM 548 C CA . LEU A 1 72 ? 6.690 7.788 -0.694 1.00 89.62 72 LEU A CA 1
ATOM 549 C C . LEU A 1 72 ? 5.831 6.517 -0.731 1.00 89.62 72 LEU A C 1
ATOM 551 O O . LEU A 1 72 ? 4.905 6.374 0.062 1.00 89.62 72 LEU A O 1
ATOM 555 N N . GLN A 1 73 ? 6.131 5.564 -1.615 1.00 88.00 73 GLN A N 1
ATOM 556 C CA . GLN A 1 73 ? 5.397 4.300 -1.690 1.00 88.00 73 GLN A CA 1
ATOM 557 C C . GLN A 1 73 ? 5.602 3.446 -0.431 1.00 88.00 73 GLN A C 1
ATOM 559 O O . GLN A 1 73 ? 4.655 2.828 0.067 1.00 88.00 73 GLN A O 1
ATOM 564 N N . LYS A 1 74 ? 6.820 3.434 0.122 1.00 92.50 74 LYS A N 1
ATOM 565 C CA . LYS A 1 74 ? 7.120 2.764 1.393 1.00 92.50 74 LYS A CA 1
ATOM 566 C C . LYS A 1 74 ? 6.378 3.428 2.555 1.00 92.50 74 LYS A C 1
ATOM 568 O O . LYS A 1 74 ? 5.780 2.728 3.372 1.00 92.50 74 LYS A O 1
ATOM 573 N N . GLU A 1 75 ? 6.379 4.757 2.611 1.00 94.38 75 GLU A N 1
ATOM 574 C CA . GLU A 1 75 ? 5.634 5.520 3.617 1.00 94.38 75 GLU A CA 1
ATOM 575 C C . GLU A 1 75 ? 4.131 5.263 3.524 1.00 94.38 75 GLU A C 1
ATOM 577 O O . GLU A 1 75 ? 3.500 4.951 4.532 1.00 94.38 75 GLU A O 1
ATOM 582 N N . MET A 1 76 ? 3.569 5.300 2.315 1.00 92.62 76 MET A N 1
ATOM 583 C CA . MET A 1 76 ? 2.154 5.031 2.071 1.00 92.62 76 MET A CA 1
ATOM 584 C C . MET A 1 76 ? 1.769 3.616 2.509 1.00 92.62 76 MET A C 1
ATOM 586 O O . MET A 1 76 ? 0.770 3.443 3.202 1.00 92.62 76 MET A O 1
ATOM 590 N N . THR A 1 77 ? 2.596 2.615 2.197 1.00 92.38 77 THR A N 1
ATOM 591 C CA . THR A 1 77 ? 2.373 1.226 2.632 1.00 92.38 77 THR A CA 1
ATOM 592 C C . THR A 1 77 ? 2.331 1.119 4.161 1.00 92.38 77 THR A C 1
ATOM 594 O O . THR A 1 77 ? 1.448 0.468 4.716 1.00 92.38 77 THR A O 1
ATOM 597 N N . ASN A 1 78 ? 3.242 1.808 4.854 1.00 95.62 78 ASN A N 1
ATOM 598 C CA . ASN A 1 78 ? 3.284 1.852 6.317 1.00 95.62 78 ASN A CA 1
ATOM 599 C C . ASN A 1 78 ? 2.092 2.610 6.928 1.00 95.62 78 ASN A C 1
ATOM 601 O O . ASN A 1 78 ? 1.595 2.248 7.991 1.00 95.62 78 ASN A O 1
ATOM 605 N N . ILE A 1 79 ? 1.621 3.676 6.278 1.00 95.56 79 ILE A N 1
ATOM 606 C CA . ILE A 1 79 ? 0.418 4.396 6.713 1.00 95.56 79 ILE A CA 1
ATOM 607 C C . ILE A 1 79 ? -0.810 3.496 6.561 1.00 95.56 79 ILE A C 1
ATOM 609 O O . ILE A 1 79 ? -1.605 3.402 7.493 1.00 95.56 79 ILE A O 1
ATOM 613 N N . CYS A 1 80 ? -0.946 2.800 5.430 1.00 93.88 80 CYS A N 1
ATOM 614 C CA . CYS A 1 80 ? -2.056 1.882 5.186 1.00 93.88 80 CYS A CA 1
ATOM 615 C C . CYS A 1 80 ? -2.097 0.738 6.207 1.00 93.88 80 CYS A C 1
ATOM 617 O O . CYS A 1 80 ? -3.169 0.449 6.735 1.00 93.88 80 CYS A O 1
ATOM 619 N N . SER A 1 81 ? -0.955 0.127 6.543 1.00 94.38 81 SER A N 1
ATOM 620 C CA . SER A 1 81 ? -0.919 -0.943 7.549 1.00 94.38 81 SER A CA 1
ATOM 621 C C . SER A 1 81 ? -1.322 -0.443 8.940 1.00 94.38 81 SER A C 1
ATOM 623 O O . SER A 1 81 ? -2.179 -1.044 9.586 1.00 94.38 81 SER A O 1
ATOM 625 N N . LYS A 1 82 ? -0.784 0.706 9.372 1.00 95.62 82 LYS A N 1
ATOM 626 C CA . LYS A 1 82 ? -1.156 1.341 10.648 1.00 95.62 82 LYS A CA 1
ATOM 627 C C . LYS A 1 82 ? -2.625 1.752 10.691 1.00 95.62 82 LYS A C 1
ATOM 629 O O . LYS A 1 82 ? -3.249 1.703 11.749 1.00 95.62 82 LYS A O 1
ATOM 634 N N . PHE A 1 83 ? -3.171 2.204 9.565 1.00 96.31 83 PHE A N 1
ATOM 635 C CA . PHE A 1 83 ? -4.580 2.560 9.466 1.00 96.31 83 PHE A CA 1
ATOM 636 C C . PHE A 1 83 ? -5.474 1.332 9.652 1.00 96.31 83 PHE A C 1
ATOM 638 O O . PHE A 1 83 ? -6.422 1.397 10.431 1.00 96.31 83 PHE A O 1
ATOM 645 N N . GLU A 1 84 ? -5.146 0.210 9.010 1.00 95.81 84 GLU A N 1
ATOM 646 C CA . GLU A 1 84 ? -5.930 -1.022 9.140 1.00 95.81 84 GLU A CA 1
ATOM 647 C C . GLU A 1 84 ? -5.881 -1.581 10.571 1.00 95.81 84 GLU A C 1
ATOM 649 O O . GLU A 1 84 ? -6.914 -1.952 11.128 1.00 95.81 84 GLU A O 1
ATOM 654 N N . GLU A 1 85 ? -4.713 -1.537 11.220 1.00 96.44 85 GLU A N 1
ATOM 655 C CA . GLU A 1 85 ? -4.570 -1.903 12.634 1.00 96.44 85 GLU A CA 1
ATOM 656 C C . GLU A 1 85 ? -5.438 -1.015 13.542 1.00 96.44 85 GLU A C 1
ATOM 658 O O . GLU A 1 85 ? -6.189 -1.506 14.390 1.00 96.44 85 GLU A O 1
ATOM 663 N N . LYS A 1 86 ? -5.397 0.310 13.344 1.00 96.31 86 LYS A N 1
ATOM 664 C CA . L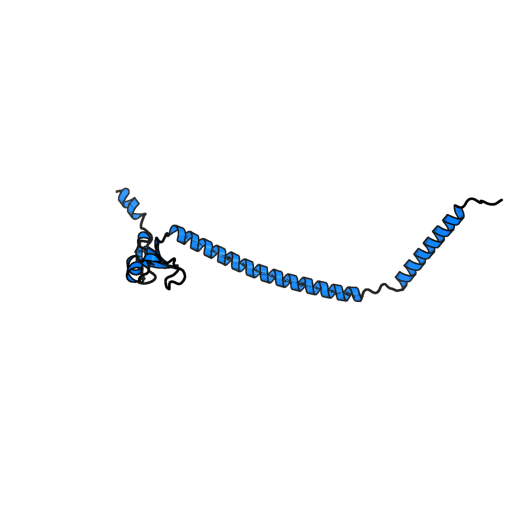YS A 1 86 ? -6.227 1.248 14.113 1.00 96.31 86 LYS A CA 1
ATOM 665 C C . LYS A 1 86 ? -7.716 1.029 13.879 1.00 96.31 86 LYS A C 1
ATOM 667 O O . LYS A 1 86 ? -8.484 1.084 14.835 1.00 96.31 86 LYS A O 1
ATOM 672 N N . LYS A 1 87 ? -8.127 0.767 12.641 1.00 96.62 87 LYS A N 1
ATOM 673 C CA . LYS A 1 87 ? -9.517 0.468 12.287 1.00 96.62 87 LYS A CA 1
ATOM 674 C C . LYS A 1 87 ? -10.019 -0.769 13.035 1.00 96.62 87 LYS A C 1
ATOM 676 O O . LYS A 1 87 ? -11.076 -0.702 13.656 1.00 96.62 87 LYS A O 1
ATOM 681 N N . LEU A 1 88 ? -9.246 -1.857 13.042 1.00 96.44 88 LEU A N 1
ATOM 682 C CA . LEU A 1 88 ? -9.568 -3.071 13.803 1.00 96.44 88 LEU A CA 1
ATOM 683 C C . LEU A 1 88 ? -9.698 -2.785 15.305 1.00 96.44 88 LEU A C 1
ATOM 685 O O . LEU A 1 88 ? -10.654 -3.229 15.942 1.00 96.44 88 LEU A O 1
ATOM 689 N N . ASN A 1 89 ? -8.781 -1.992 15.863 1.00 96.94 89 ASN A N 1
ATOM 690 C CA . ASN A 1 89 ? -8.829 -1.604 17.273 1.00 96.94 89 ASN A CA 1
ATOM 691 C C . ASN A 1 89 ? -10.068 -0.765 17.616 1.00 96.94 89 ASN A C 1
ATOM 693 O O . ASN A 1 89 ? -10.686 -0.999 18.653 1.00 96.94 89 ASN A O 1
ATOM 697 N N . VAL A 1 90 ? -10.464 0.177 16.754 1.00 97.06 90 VAL A N 1
ATOM 698 C CA . VAL A 1 90 ? -11.681 0.984 16.946 1.00 97.06 90 VAL A CA 1
ATOM 699 C C . VAL A 1 90 ? -12.929 0.104 16.945 1.00 97.06 90 VAL A C 1
ATOM 701 O O . VAL A 1 90 ? -13.767 0.254 17.831 1.00 97.06 90 VAL A O 1
ATOM 704 N N . VAL A 1 91 ? -13.036 -0.841 16.005 1.00 96.44 91 VAL A N 1
ATOM 705 C CA . VAL A 1 91 ? -14.162 -1.791 15.961 1.00 96.44 91 VAL A CA 1
ATOM 706 C C . VAL A 1 91 ? -14.223 -2.605 17.255 1.00 96.44 91 VAL A C 1
ATOM 708 O O . VAL A 1 91 ? -15.254 -2.620 17.921 1.00 96.44 91 VAL A O 1
ATOM 711 N N . LYS A 1 92 ? -13.094 -3.182 17.684 1.00 96.62 92 LYS A N 1
ATOM 712 C CA . LYS A 1 92 ? -13.017 -3.969 18.922 1.00 96.62 92 LYS A CA 1
ATOM 713 C C . LYS A 1 92 ? -13.424 -3.165 20.163 1.00 96.62 92 LYS A C 1
ATOM 715 O O . LYS A 1 92 ? -14.145 -3.676 21.017 1.00 96.62 92 LYS A O 1
ATOM 720 N N . LEU A 1 93 ? -12.965 -1.917 20.278 1.00 96.25 93 LEU A N 1
ATOM 721 C CA . LEU A 1 93 ? -13.346 -1.033 21.384 1.00 96.25 93 LEU A CA 1
ATOM 722 C C . LEU A 1 93 ? -14.840 -0.685 21.341 1.00 96.25 93 LEU A C 1
ATOM 724 O O . LEU A 1 93 ? -15.488 -0.661 22.386 1.00 96.25 93 LEU A O 1
ATOM 728 N N . SER A 1 94 ? -15.406 -0.467 20.151 1.00 95.94 94 SER A N 1
ATOM 729 C CA . SER A 1 94 ? -16.843 -0.221 19.986 1.00 95.94 94 SER A CA 1
ATOM 730 C C . SER A 1 94 ? -17.681 -1.406 20.468 1.00 95.94 94 SER A C 1
ATOM 732 O O . SER A 1 94 ? -18.682 -1.214 21.164 1.00 95.94 94 SER A O 1
ATOM 734 N N . ASP A 1 95 ? -17.258 -2.632 20.158 1.00 95.94 95 ASP A N 1
ATOM 735 C CA . ASP A 1 95 ? -17.946 -3.846 20.603 1.00 95.94 95 ASP A CA 1
ATOM 736 C C . ASP A 1 95 ? -17.904 -3.981 22.131 1.00 95.94 95 ASP A C 1
ATOM 738 O O . ASP A 1 95 ? -18.919 -4.276 22.768 1.00 95.94 95 ASP A O 1
ATOM 742 N N . GLN A 1 96 ? -16.752 -3.685 22.744 1.00 95.69 96 GLN A N 1
ATOM 743 C CA . GLN A 1 96 ? -16.600 -3.687 24.201 1.00 95.69 96 GLN A CA 1
ATOM 744 C C . GLN A 1 96 ? -17.524 -2.669 24.879 1.00 95.69 96 GLN A C 1
ATOM 746 O O . GLN A 1 96 ? -18.243 -3.024 25.815 1.00 95.69 96 GLN A O 1
ATOM 751 N N . VAL A 1 97 ? -17.555 -1.426 24.389 1.00 95.88 97 VAL A N 1
ATOM 752 C CA . VAL A 1 97 ? -18.438 -0.376 24.925 1.00 95.88 97 VAL A CA 1
ATOM 753 C C . VAL A 1 97 ? -19.907 -0.773 24.777 1.00 95.88 97 VAL A C 1
ATOM 755 O O . VAL A 1 97 ? -20.688 -0.609 25.715 1.00 95.88 97 VAL A O 1
ATOM 758 N N . THR A 1 98 ? -20.280 -1.358 23.639 1.00 95.69 98 THR A N 1
ATOM 759 C CA . THR A 1 98 ? -21.646 -1.843 23.400 1.00 95.69 98 THR A CA 1
ATOM 760 C C . THR A 1 98 ? -22.026 -2.936 24.398 1.00 95.69 98 THR A C 1
ATOM 762 O O . THR A 1 98 ? -23.097 -2.875 25.004 1.00 95.69 98 THR A O 1
ATOM 765 N N . SER A 1 99 ? -21.133 -3.900 24.633 1.00 94.44 99 SER A N 1
ATOM 766 C CA . SER A 1 99 ? -21.344 -4.951 25.631 1.00 94.44 99 SER A CA 1
ATOM 767 C C . SER A 1 99 ? -21.501 -4.375 27.039 1.00 94.44 99 SER A C 1
ATOM 769 O O . SER A 1 99 ? -22.396 -4.793 27.773 1.00 94.44 99 SER A O 1
ATOM 771 N N . MET A 1 100 ? -20.664 -3.408 27.427 1.00 93.50 100 MET A N 1
ATOM 772 C CA . MET A 1 100 ? -20.763 -2.752 28.735 1.00 93.50 100 MET A CA 1
ATOM 773 C C . MET A 1 100 ? -22.093 -2.013 28.895 1.00 93.50 100 MET A C 1
ATOM 775 O O . MET A 1 100 ? -22.747 -2.148 29.928 1.00 93.50 100 MET A O 1
ATOM 779 N N . ALA A 1 101 ? -22.533 -1.287 27.865 1.00 92.81 101 ALA A N 1
ATOM 780 C CA . ALA A 1 101 ? -23.815 -0.589 27.875 1.00 92.81 101 ALA A CA 1
ATOM 781 C C . ALA A 1 101 ? -25.000 -1.561 28.019 1.00 92.81 101 ALA A C 1
ATOM 783 O O . ALA A 1 101 ? -25.939 -1.288 28.767 1.00 92.81 101 ALA A O 1
ATOM 784 N N . GLN A 1 102 ? -24.954 -2.718 27.351 1.00 91.50 102 GLN A N 1
ATOM 785 C CA . GLN A 1 102 ? -25.979 -3.759 27.488 1.00 91.50 102 GLN A CA 1
ATOM 786 C C . GLN A 1 102 ? -25.996 -4.399 28.881 1.00 91.50 102 GLN A C 1
ATOM 788 O O . GLN A 1 102 ? -27.071 -4.724 29.386 1.00 91.50 102 GLN A O 1
ATOM 793 N N . THR A 1 103 ? -24.830 -4.597 29.500 1.00 89.56 103 THR A N 1
ATOM 794 C CA . THR A 1 103 ? -24.729 -5.073 30.887 1.00 89.56 103 THR A CA 1
ATOM 795 C C . THR A 1 103 ? -25.316 -4.047 31.850 1.00 89.56 103 THR A C 1
ATOM 797 O O . THR A 1 103 ? -26.251 -4.376 32.568 1.00 89.56 103 THR A O 1
ATOM 800 N N . LEU A 1 104 ? -24.897 -2.781 31.764 1.00 88.12 104 LEU A N 1
ATOM 801 C CA . LEU A 1 104 ? -25.436 -1.706 32.602 1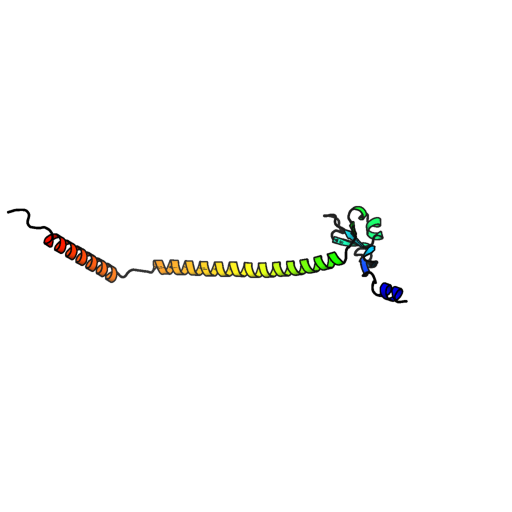.00 88.12 104 LEU A CA 1
ATOM 802 C C . LEU A 1 104 ? -26.959 -1.570 32.457 1.00 88.12 104 LEU A C 1
ATOM 804 O O . LEU A 1 104 ? -27.667 -1.399 33.446 1.00 88.12 104 LEU A O 1
ATOM 808 N N . LYS A 1 105 ? -27.479 -1.679 31.226 1.00 85.38 105 LYS A N 1
ATOM 809 C CA . LYS A 1 105 ? -28.922 -1.644 30.963 1.00 85.38 105 LYS A CA 1
ATOM 810 C C . LYS A 1 105 ? -29.661 -2.792 31.657 1.00 85.38 105 LYS A C 1
ATOM 812 O O . LYS A 1 105 ? -30.753 -2.564 32.166 1.00 85.38 105 LYS A O 1
ATOM 817 N N . ARG A 1 106 ? -29.095 -4.004 31.674 1.00 83.12 106 ARG A N 1
ATOM 818 C CA . ARG A 1 106 ? -29.667 -5.144 32.411 1.00 83.12 106 ARG A CA 1
ATOM 819 C C . ARG A 1 106 ? -29.619 -4.901 33.915 1.00 83.12 106 ARG A C 1
ATOM 821 O O . ARG A 1 106 ? -30.640 -5.051 34.576 1.00 83.12 106 ARG A O 1
ATOM 828 N N . ASP A 1 107 ? -28.478 -4.459 34.427 1.00 80.31 107 ASP A N 1
ATOM 829 C CA . ASP A 1 107 ? -28.270 -4.274 35.863 1.00 80.31 107 ASP A CA 1
ATOM 830 C C . ASP A 1 107 ? -29.191 -3.188 36.436 1.00 80.31 107 ASP A C 1
ATOM 832 O O . ASP A 1 107 ? -29.798 -3.392 37.484 1.00 80.31 107 ASP A O 1
ATOM 836 N N . ILE A 1 108 ? -29.389 -2.077 35.713 1.00 79.75 108 ILE A N 1
ATOM 837 C CA . ILE A 1 108 ? -30.301 -0.991 36.115 1.00 79.75 108 ILE A CA 1
ATOM 838 C C . ILE A 1 108 ? -31.750 -1.470 36.257 1.00 79.75 108 ILE A C 1
ATOM 840 O O . ILE A 1 108 ? -32.437 -1.044 37.181 1.00 79.75 108 ILE A O 1
ATOM 844 N N . VAL A 1 109 ? -32.224 -2.369 35.389 1.00 75.38 109 VAL A N 1
ATOM 845 C CA . VAL A 1 109 ? -33.595 -2.912 35.478 1.00 75.38 109 VAL A CA 1
ATOM 846 C C . VAL A 1 109 ? -33.780 -3.768 36.738 1.00 75.38 109 VAL A C 1
ATOM 848 O O . VAL A 1 109 ? -34.896 -3.900 37.238 1.00 75.38 109 VAL A O 1
ATOM 851 N N . HIS A 1 110 ? -32.694 -4.313 37.289 1.00 69.31 110 HIS A N 1
ATOM 852 C CA . HIS A 1 110 ? -32.706 -5.090 38.527 1.00 69.31 110 HIS A CA 1
ATOM 853 C C . HIS A 1 110 ? -32.452 -4.255 39.787 1.00 69.31 110 HIS A C 1
ATOM 855 O O . HIS A 1 110 ? -32.566 -4.786 40.894 1.00 69.31 110 HIS A O 1
ATOM 861 N N . VAL A 1 111 ? -32.163 -2.954 39.656 1.00 70.56 111 VAL A N 1
ATOM 862 C CA . VAL A 1 111 ? -32.093 -2.043 40.803 1.00 70.56 111 VAL A CA 1
ATOM 863 C C . VAL A 1 111 ? -33.510 -1.814 41.329 1.00 70.56 111 VAL A C 1
ATOM 865 O O . VAL A 1 111 ? -34.231 -0.918 40.900 1.00 70.56 111 VAL A O 1
ATOM 868 N N . GLN A 1 112 ? -33.919 -2.643 42.285 1.00 65.94 112 GLN A N 1
ATOM 869 C CA . GLN A 1 112 ? -35.096 -2.389 43.104 1.00 65.94 112 GLN A CA 1
ATOM 870 C C . GLN A 1 112 ? -34.680 -1.554 44.311 1.00 65.94 112 GLN A C 1
ATOM 872 O O . GLN A 1 112 ? -33.840 -1.978 45.105 1.00 65.94 112 GLN A O 1
ATOM 877 N N . ILE A 1 113 ? -35.283 -0.374 44.474 1.00 69.00 113 ILE A N 1
ATOM 878 C CA . ILE A 1 113 ? -35.164 0.378 45.726 1.00 69.00 113 ILE A CA 1
ATOM 879 C C . ILE A 1 113 ? -35.928 -0.422 46.788 1.00 69.00 113 ILE A C 1
ATOM 881 O O . ILE A 1 113 ? -37.138 -0.614 46.634 1.00 69.00 113 ILE A O 1
ATOM 885 N N . PRO A 1 114 ? -35.270 -0.908 47.856 1.00 77.38 114 PRO A N 1
ATOM 886 C CA . PRO A 1 114 ? -35.952 -1.704 48.863 1.00 77.38 114 PRO A CA 1
ATOM 887 C C . PRO A 1 114 ? -37.106 -0.909 49.475 1.00 77.38 114 PRO A C 1
ATOM 889 O O . PRO A 1 114 ? -36.923 0.240 49.878 1.00 77.38 114 PRO A O 1
ATOM 892 N N . LEU A 1 115 ? -38.278 -1.536 49.609 1.00 71.12 115 LEU A N 1
ATOM 893 C CA . LEU A 1 115 ? -39.486 -0.902 50.155 1.00 71.12 115 LEU A CA 1
ATOM 894 C C . LEU A 1 115 ? -39.222 -0.219 51.508 1.00 71.12 115 LEU A C 1
ATOM 896 O O . LEU A 1 115 ? -39.737 0.859 51.777 1.00 71.12 115 LEU A O 1
ATOM 900 N N . ARG A 1 116 ? -38.350 -0.805 52.337 1.00 71.88 116 ARG A N 1
ATOM 901 C CA . ARG A 1 116 ? -37.931 -0.229 53.622 1.00 71.88 116 ARG A CA 1
ATOM 902 C C . ARG A 1 116 ? -37.276 1.152 53.477 1.00 71.88 116 ARG A C 1
ATOM 904 O O . ARG A 1 116 ? -37.524 2.011 54.312 1.00 71.88 116 ARG A O 1
ATOM 911 N N . VAL A 1 117 ? -36.477 1.370 52.431 1.00 77.38 117 VAL A N 1
ATOM 912 C CA . VAL A 1 117 ? -35.834 2.664 52.149 1.00 77.38 117 VAL A CA 1
ATOM 913 C C . VAL A 1 117 ? -36.876 3.681 51.685 1.00 77.38 117 VAL A C 1
ATOM 915 O O . VAL A 1 117 ? -36.890 4.801 52.182 1.00 77.38 117 VAL A O 1
ATOM 918 N N . LEU A 1 118 ? -37.805 3.279 50.808 1.00 71.81 118 LEU A N 1
ATOM 919 C CA . LEU A 1 118 ? -38.923 4.136 50.383 1.00 71.81 118 LEU A CA 1
ATOM 920 C C . LEU A 1 118 ? -39.789 4.574 51.574 1.00 71.81 118 LEU A C 1
ATOM 922 O O . LEU A 1 118 ? -40.124 5.750 51.702 1.00 71.81 118 LEU A O 1
ATOM 926 N N . LEU A 1 119 ? -40.098 3.646 52.481 1.00 73.06 119 LEU A N 1
ATOM 927 C CA . LEU A 1 119 ? -40.864 3.929 53.695 1.00 73.06 119 LEU A CA 1
ATOM 928 C C . LEU A 1 119 ? -40.106 4.849 54.665 1.00 73.06 119 LEU A C 1
ATOM 930 O O . LEU A 1 119 ? -40.717 5.732 55.262 1.00 73.06 119 LEU A O 1
ATOM 934 N N . GLN A 1 120 ? -38.783 4.696 54.798 1.00 79.44 120 GLN A N 1
ATOM 935 C CA . GLN A 1 120 ? -37.954 5.601 55.606 1.00 79.44 120 GLN A CA 1
ATOM 936 C C . GLN A 1 120 ? -37.940 7.026 55.045 1.00 79.44 120 GLN A C 1
ATOM 938 O O . GLN A 1 120 ? -38.085 7.975 55.810 1.00 79.44 120 GLN A O 1
ATOM 943 N N . VAL A 1 121 ? -37.822 7.183 53.723 1.00 80.25 121 VAL A N 1
ATOM 944 C CA . VAL A 1 121 ? -37.885 8.501 53.071 1.00 80.25 121 VAL A CA 1
ATOM 945 C C . VAL A 1 121 ? -39.254 9.151 53.286 1.00 80.25 121 VAL A C 1
ATOM 947 O O . VAL A 1 121 ? -39.312 10.317 53.661 1.00 80.25 121 VAL A O 1
ATOM 950 N N . HIS A 1 122 ? -40.350 8.399 53.139 1.00 77.31 122 HIS A N 1
ATOM 951 C CA . HIS A 1 122 ? -41.697 8.909 53.423 1.00 77.31 122 HIS A CA 1
ATOM 952 C C . HIS A 1 122 ? -41.889 9.323 54.887 1.00 77.31 122 HIS A C 1
ATOM 954 O O . HIS A 1 122 ? -42.507 10.355 55.149 1.00 77.31 122 HIS A O 1
ATOM 960 N N . SER A 1 123 ? -41.354 8.549 55.836 1.00 78.44 123 SER A N 1
ATOM 961 C CA . SER A 1 123 ? -41.403 8.889 57.264 1.00 78.44 123 SER A CA 1
ATOM 962 C C . SER A 1 123 ? -40.659 10.191 57.547 1.00 78.44 123 SER A C 1
ATOM 964 O O . SER A 1 123 ? -41.204 11.076 58.196 1.00 78.44 123 SER A O 1
ATOM 966 N N . LEU A 1 124 ? -39.443 10.340 57.012 1.00 79.81 124 LEU A N 1
ATOM 967 C CA . LEU A 1 124 ? -38.627 11.542 57.198 1.00 79.81 124 LEU A CA 1
ATOM 968 C C . LEU A 1 124 ? -39.260 12.780 56.551 1.00 79.81 124 LEU A C 1
ATOM 970 O O . LEU A 1 124 ? -39.258 13.844 57.164 1.00 79.81 124 LEU A O 1
ATOM 974 N N . ALA A 1 125 ? -39.840 12.640 55.355 1.00 74.62 125 ALA A N 1
ATOM 975 C CA . ALA A 1 125 ? -40.583 13.718 54.703 1.00 74.62 125 ALA A CA 1
ATOM 976 C C . ALA A 1 125 ? -41.804 14.138 55.539 1.00 74.62 125 ALA A C 1
ATOM 978 O O . ALA A 1 125 ? -41.971 15.315 55.832 1.00 74.62 125 ALA A O 1
ATOM 979 N N . SER A 1 126 ? -42.579 13.171 56.041 1.00 73.62 126 SER A N 1
ATOM 980 C CA . SER A 1 126 ? -43.741 13.445 56.901 1.00 73.62 126 SER A CA 1
ATOM 981 C C . SER A 1 126 ? -43.342 14.103 58.229 1.00 73.62 126 SER A C 1
ATOM 983 O O . SER A 1 126 ? -44.043 14.975 58.738 1.00 73.62 126 SER A O 1
ATOM 985 N N . GLU A 1 127 ? -42.207 13.709 58.811 1.00 73.38 127 GLU A N 1
ATOM 986 C CA . GLU A 1 127 ? -41.653 14.348 60.009 1.00 73.38 127 GLU A CA 1
ATOM 987 C C . GLU A 1 127 ? -41.188 15.781 59.743 1.00 73.38 127 GLU A C 1
ATOM 989 O O . GLU A 1 127 ? -41.304 16.639 60.623 1.00 73.38 127 GLU A O 1
ATOM 994 N N . GLN A 1 128 ? -40.652 16.045 58.553 1.00 68.75 128 GLN A N 1
ATOM 995 C CA . GLN A 1 128 ? -40.230 17.374 58.135 1.00 68.75 128 GLN A CA 1
ATOM 996 C C . GLN A 1 128 ? -41.438 18.283 57.886 1.00 68.75 128 GLN A C 1
ATOM 998 O O . GLN A 1 128 ? -41.490 19.366 58.467 1.00 68.75 128 GLN A O 1
ATOM 1003 N N . ASP A 1 129 ? -42.461 17.799 57.181 1.00 65.56 129 ASP A N 1
ATOM 1004 C CA . ASP A 1 129 ? -43.737 18.499 56.983 1.00 65.56 129 ASP A CA 1
ATOM 1005 C C . ASP A 1 129 ? -44.429 18.796 58.328 1.00 65.56 129 ASP A C 1
ATOM 1007 O O . ASP A 1 129 ? -44.951 19.891 58.566 1.00 65.56 129 ASP A O 1
ATOM 1011 N N . ALA A 1 130 ? -44.378 17.849 59.273 1.00 63.41 130 ALA A N 1
ATOM 1012 C CA . ALA A 1 130 ? -44.912 18.026 60.624 1.00 63.41 130 ALA A CA 1
ATOM 1013 C C . ALA A 1 130 ? -44.096 19.014 61.480 1.00 63.41 130 ALA A C 1
ATOM 1015 O O . ALA A 1 130 ? -44.643 19.627 62.404 1.00 63.41 130 ALA A O 1
ATOM 1016 N N . LYS A 1 131 ? -42.792 19.166 61.221 1.00 68.69 131 LYS A N 1
ATOM 1017 C CA . LYS A 1 131 ? -41.941 20.183 61.863 1.00 68.69 131 LYS A CA 1
ATOM 1018 C C . LYS A 1 131 ? -42.177 21.566 61.263 1.00 68.69 131 LYS A C 1
ATOM 1020 O O . LYS A 1 131 ? -42.264 22.529 62.020 1.00 68.69 131 LYS A O 1
ATOM 1025 N N . GLU A 1 132 ? -42.322 21.667 59.946 1.00 63.31 132 GLU A N 1
ATOM 1026 C CA . GLU A 1 132 ? -42.658 22.920 59.263 1.00 63.31 132 GLU A CA 1
ATOM 1027 C C . GLU A 1 132 ? -44.042 23.425 59.682 1.00 63.31 132 GLU A C 1
ATOM 1029 O O . GLU A 1 132 ? -44.162 24.579 60.087 1.00 63.31 132 GLU A O 1
ATOM 1034 N N . SER A 1 133 ? -45.048 22.548 59.751 1.00 55.53 133 SER A N 1
ATOM 1035 C CA . SER A 1 133 ? -46.395 22.894 60.239 1.00 55.53 133 SER A CA 1
ATOM 1036 C C . SER A 1 133 ? -46.380 23.444 61.674 1.00 55.53 133 SER A C 1
ATOM 1038 O O . SER A 1 133 ? -46.980 24.481 61.953 1.00 55.53 133 SER A O 1
ATOM 1040 N N . ARG A 1 134 ? -45.611 22.825 62.584 1.00 58.50 134 ARG A N 1
ATOM 1041 C CA . ARG A 1 134 ? -45.450 23.318 63.969 1.00 58.50 134 ARG A CA 1
ATOM 1042 C C . ARG A 1 134 ? -44.698 24.647 64.064 1.00 58.50 134 ARG A C 1
ATOM 1044 O O . ARG A 1 134 ? -44.897 25.397 65.018 1.00 58.50 134 ARG A O 1
ATOM 1051 N N . ASN A 1 135 ? -43.813 24.940 63.115 1.00 57.50 135 ASN A N 1
ATOM 1052 C CA . ASN A 1 135 ? -43.111 26.221 63.059 1.00 57.50 135 ASN A CA 1
ATOM 1053 C C . ASN A 1 135 ? -44.006 27.338 62.497 1.00 57.50 135 ASN A C 1
ATOM 1055 O O . ASN A 1 135 ? -43.907 28.475 62.962 1.00 57.50 135 ASN A O 1
ATOM 1059 N N . VAL A 1 136 ? -44.922 27.015 61.576 1.00 56.53 136 VAL A N 1
ATOM 1060 C CA . VAL A 1 136 ? -45.971 27.933 61.096 1.00 56.53 136 VAL A CA 1
ATOM 1061 C C . VAL A 1 136 ? -46.950 28.282 62.227 1.00 56.53 136 VAL A C 1
ATOM 1063 O O . VAL A 1 136 ? -47.220 29.457 62.460 1.00 56.53 136 VAL A O 1
ATOM 1066 N N . GLU A 1 137 ? -47.387 27.302 63.025 1.00 50.66 137 GLU A N 1
ATOM 1067 C CA . GLU A 1 137 ? -48.248 27.540 64.202 1.00 50.66 137 GLU A CA 1
ATOM 1068 C C . GLU A 1 137 ? -47.599 28.443 65.268 1.00 50.66 137 GLU A C 1
ATOM 1070 O O . GLU A 1 137 ? -48.294 29.167 65.977 1.00 50.66 137 GLU A O 1
ATOM 1075 N N . ARG A 1 138 ? -46.264 28.444 65.379 1.00 52.75 138 ARG A N 1
ATOM 1076 C CA . ARG A 1 138 ? -45.520 29.300 66.324 1.00 52.75 138 ARG A CA 1
ATOM 1077 C C . ARG A 1 138 ? -45.217 30.705 65.802 1.00 52.75 138 ARG A C 1
ATOM 1079 O O . ARG A 1 138 ? -44.791 31.549 66.587 1.00 52.75 138 ARG A O 1
ATOM 1086 N N . THR A 1 139 ? -45.394 30.955 64.506 1.00 50.94 139 THR A N 1
ATOM 1087 C CA . THR A 1 139 ? -45.079 32.243 63.865 1.00 50.94 139 THR A CA 1
ATOM 1088 C C . THR A 1 139 ? -46.310 33.040 63.443 1.00 50.94 139 THR A C 1
ATOM 1090 O O . THR A 1 139 ? -46.157 34.174 62.997 1.00 50.94 139 THR A O 1
ATOM 1093 N N . CYS A 1 140 ? -47.527 32.532 63.663 1.00 51.69 140 CYS A N 1
ATOM 1094 C CA . CYS A 1 140 ? -48.731 33.359 63.625 1.00 51.69 140 CYS A CA 1
ATOM 1095 C C . CYS A 1 140 ? -48.922 34.061 64.982 1.00 51.69 140 CYS A C 1
ATOM 1097 O O . CYS A 1 140 ? -49.363 33.417 65.937 1.00 51.69 140 CYS A O 1
ATOM 1099 N N . PRO A 1 141 ? -48.625 35.371 65.117 1.00 49.72 141 PRO A N 1
ATOM 1100 C CA . PRO A 1 141 ? -49.059 36.105 66.291 1.00 49.72 141 PRO A CA 1
ATOM 1101 C C . PRO A 1 141 ? -50.588 36.078 66.336 1.00 49.72 141 PRO A C 1
ATOM 1103 O O . PRO A 1 141 ? -51.255 36.349 65.331 1.00 49.72 141 PRO A O 1
ATOM 1106 N N . ASN A 1 142 ? -51.119 35.739 67.514 1.00 55.25 142 ASN A N 1
ATOM 1107 C CA . ASN A 1 142 ? -52.521 35.893 67.887 1.00 55.25 142 ASN A CA 1
ATOM 1108 C C . ASN A 1 142 ? -53.084 37.189 67.297 1.00 55.25 142 ASN A C 1
ATOM 1110 O O . ASN A 1 142 ? -52.829 38.283 67.791 1.00 55.25 142 ASN A O 1
ATOM 1114 N N . SER A 1 143 ? -53.866 37.050 66.236 1.00 53.53 143 SER A N 1
ATOM 1115 C CA . SER A 1 143 ? -54.676 38.119 65.671 1.00 53.53 143 SER A CA 1
ATOM 1116 C C . SER A 1 143 ? -56.130 37.701 65.814 1.00 53.53 143 SER A C 1
ATOM 1118 O O . SER A 1 143 ? -56.761 37.274 64.852 1.00 53.53 143 SER A O 1
ATOM 1120 N N . ARG A 1 144 ? -56.626 37.768 67.058 1.00 50.50 144 ARG A N 1
ATOM 1121 C CA . ARG A 1 144 ? -58.032 37.999 67.441 1.00 50.50 144 ARG A CA 1
ATOM 1122 C C . ARG A 1 144 ? -58.170 37.960 68.964 1.00 50.50 144 ARG A C 1
ATOM 1124 O O . ARG A 1 144 ? -57.937 36.919 69.575 1.00 50.50 144 ARG A O 1
ATOM 1131 N N . GLY A 1 145 ? -58.573 39.094 69.528 1.00 38.28 145 GLY A N 1
ATOM 1132 C CA . GLY A 1 145 ? -58.846 39.314 70.944 1.00 38.28 145 GLY A CA 1
ATOM 1133 C C .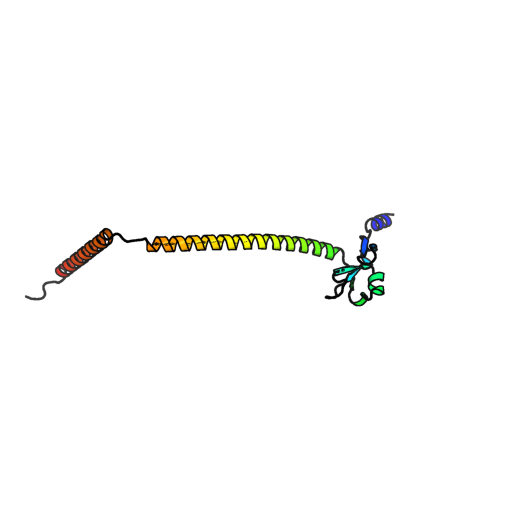 GLY A 1 145 ? -58.538 40.749 71.303 1.00 38.28 145 GLY A C 1
ATOM 1134 O O . GLY A 1 145 ? -57.570 40.934 72.064 1.00 38.28 145 GLY A O 1
#

Secondary structure (DSSP, 8-state):
-HHHHHHHT--PPEEE-TTT--EEEGGGEEEE--TT-TTTT-EEEHHHHHHTT-GGGEEE--HHHHHHHHHHHHHHHHHHHHHHHHHHHHHHHHHHHHHHHHHHHHHHHT-PPPHHHHHHHHHHHHHHHHHHHHHHHHHS-----

InterPro domains:
  IPR052667 E3 ubiquitin-protein ligase RING-type [PTHR47156] (2-135)

Organism: NCBI:txid1317129